Protein AF-A0A453BLF2-F1 (afdb_monomer_lite)

Radius of gyration: 16.54 Å; chains: 1; bounding box: 40×36×44 Å

Organism: Aegilops tauschii subsp. strangulata (NCBI:txid200361)

Sequence (159 aa):
QNFPTSSHPLVGHLSVTLRRTGDFLGKIPISAIIACDVKVHTLCKIIDPKAEFDPLLVLSMIYNAAKQSPGVSVSNRNFWIQSQRPYSPEAVDLALQCWSGISDPIRVEAVLIPCAMEDGPKMVSLNISENEHYMGDIALKLSATDPSHVLVSRSVQSQ

pLDDT: mean 87.54, std 8.78, range [39.25, 96.75]

InterPro domains:
  IPR040813 Small RNA 2'-O-methyltransferase Hen1, La-motif C-terminal domain [PF18441] (106-157)

Foldseek 3Di:
DCPCVDPFPCVLQQLLLCLADDPSRRKGQVQVVCAGPPPLLVVLCVVPVCSQPDLVSSLVVVQVVQVVDPQKDADPPFRIIGGPDDDDPVSNVSSNVVLPPDPDWDKDWDWDDDPDPVDDIDIDIQTHDSNDDSLVSVCVSVVHPDSSVDHDHDDDDDD

Structure (mmCIF, N/CA/C/O backbone):
data_AF-A0A453BLF2-F1
#
_entry.id   AF-A0A453BLF2-F1
#
loop_
_atom_site.group_PDB
_atom_site.id
_atom_site.type_symbol
_atom_site.label_atom_id
_atom_site.label_alt_id
_atom_site.label_comp_id
_atom_site.label_asym_id
_atom_site.label_entity_id
_atom_site.label_seq_id
_atom_site.pdbx_PDB_ins_code
_atom_site.Cartn_x
_atom_site.Cartn_y
_atom_site.Cartn_z
_atom_site.occupancy
_atom_site.B_iso_or_equiv
_atom_site.auth_seq_id
_atom_site.auth_comp_id
_atom_site.auth_asym_id
_atom_site.auth_atom_id
_atom_site.pdbx_PDB_model_num
ATOM 1 N N . GLN A 1 1 ? 13.931 3.914 -13.538 1.00 63.00 1 GLN A N 1
ATOM 2 C CA . GLN A 1 1 ? 15.257 3.272 -13.436 1.00 63.00 1 GLN A CA 1
ATOM 3 C C . GLN A 1 1 ? 16.080 3.862 -12.292 1.00 63.00 1 GLN A C 1
ATOM 5 O O . GLN A 1 1 ? 16.513 3.075 -11.475 1.00 63.00 1 GLN A O 1
ATOM 10 N N . ASN A 1 2 ? 16.183 5.190 -12.130 1.00 77.44 2 ASN A N 1
ATOM 11 C CA . ASN A 1 2 ? 17.016 5.794 -11.063 1.00 77.44 2 ASN A CA 1
ATOM 12 C C . ASN A 1 2 ? 16.310 6.002 -9.706 1.00 77.44 2 ASN A C 1
ATOM 14 O O . ASN A 1 2 ? 16.936 6.396 -8.733 1.00 77.44 2 ASN A O 1
ATOM 18 N N . PHE A 1 3 ? 14.994 5.786 -9.621 1.00 81.81 3 PHE A N 1
ATOM 19 C CA . PHE A 1 3 ? 14.247 5.984 -8.371 1.00 81.81 3 PHE A CA 1
ATOM 20 C C . PHE A 1 3 ? 14.726 5.107 -7.196 1.00 81.81 3 PHE A C 1
ATOM 22 O O . PHE A 1 3 ? 14.857 5.653 -6.100 1.00 81.81 3 PHE A O 1
ATOM 29 N N . PRO A 1 4 ? 15.041 3.807 -7.394 1.00 80.00 4 PRO A N 1
ATOM 30 C CA . PRO A 1 4 ? 15.499 2.929 -6.313 1.00 80.00 4 PRO A CA 1
ATOM 31 C C . PRO A 1 4 ? 16.816 3.364 -5.655 1.00 80.00 4 PRO A C 1
ATOM 33 O O . PRO A 1 4 ? 17.125 2.893 -4.572 1.00 80.00 4 PRO A O 1
ATOM 36 N N . THR A 1 5 ? 17.578 4.270 -6.277 1.00 77.69 5 THR A N 1
ATOM 37 C CA . THR A 1 5 ? 18.846 4.790 -5.741 1.00 77.69 5 THR A CA 1
ATOM 38 C C . THR A 1 5 ? 18.703 6.178 -5.107 1.00 77.69 5 THR A C 1
ATOM 40 O O . THR A 1 5 ? 19.703 6.830 -4.817 1.00 77.69 5 THR A O 1
ATOM 43 N N . SER A 1 6 ? 17.478 6.689 -4.964 1.00 84.75 6 SER A N 1
ATOM 44 C CA . SER A 1 6 ? 17.219 7.994 -4.346 1.00 84.75 6 SER A CA 1
ATOM 45 C C . SER A 1 6 ? 17.098 7.895 -2.821 1.00 84.75 6 SER A C 1
ATOM 47 O O . SER A 1 6 ? 16.929 6.815 -2.268 1.00 84.75 6 SER A O 1
ATOM 49 N N . SER A 1 7 ? 17.124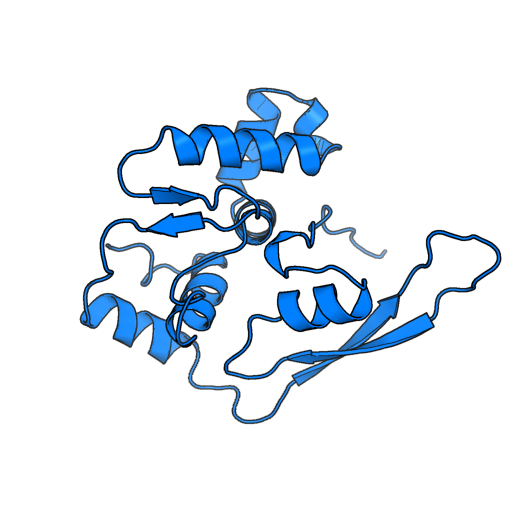 9.034 -2.128 1.00 85.31 7 SER A N 1
ATOM 50 C CA . SER A 1 7 ? 16.849 9.122 -0.685 1.00 85.31 7 SER A CA 1
ATOM 51 C C . SER A 1 7 ? 15.354 9.253 -0.355 1.00 85.31 7 SER A C 1
ATOM 53 O O . SER A 1 7 ? 14.989 9.591 0.771 1.00 85.31 7 SER A O 1
ATOM 55 N N . HIS A 1 8 ? 14.469 9.043 -1.335 1.00 89.75 8 HIS A N 1
ATOM 56 C CA . HIS A 1 8 ? 13.035 9.216 -1.140 1.00 89.75 8 HIS A CA 1
ATOM 57 C C . HIS A 1 8 ? 12.483 8.134 -0.189 1.00 89.75 8 HIS A C 1
ATOM 59 O O . HIS A 1 8 ? 12.789 6.962 -0.398 1.00 89.75 8 HIS A O 1
ATOM 65 N N . PRO A 1 9 ? 11.609 8.452 0.790 1.00 88.94 9 PRO A N 1
ATOM 66 C CA . PRO A 1 9 ? 11.098 7.460 1.749 1.00 88.94 9 PRO A CA 1
ATOM 67 C C . PRO A 1 9 ? 10.416 6.241 1.101 1.00 88.94 9 PRO A C 1
ATOM 69 O O . PRO A 1 9 ? 10.522 5.119 1.590 1.00 88.94 9 PRO A O 1
ATOM 72 N N . LEU A 1 10 ? 9.781 6.435 -0.060 1.00 89.94 10 LEU A N 1
ATOM 73 C CA . LEU A 1 10 ? 9.223 5.339 -0.871 1.00 89.94 10 LEU A CA 1
ATOM 74 C C . LEU A 1 10 ? 10.242 4.302 -1.345 1.00 89.94 10 LEU A C 1
ATOM 76 O O . LEU A 1 10 ? 9.830 3.201 -1.695 1.00 89.94 10 LEU A O 1
ATOM 80 N N . VAL A 1 11 ? 11.537 4.619 -1.375 1.00 89.06 11 VAL A N 1
ATOM 81 C CA . VAL A 1 11 ? 12.565 3.621 -1.682 1.00 89.06 11 VAL A CA 1
ATOM 82 C C . VAL A 1 11 ? 12.530 2.509 -0.643 1.00 89.06 11 VAL A C 1
ATOM 84 O O . VAL A 1 11 ? 12.533 1.355 -1.038 1.00 89.06 11 VAL A O 1
ATOM 87 N N . GLY A 1 12 ? 12.350 2.818 0.646 1.00 87.25 12 GLY A N 1
ATOM 88 C CA . GLY A 1 12 ? 12.190 1.793 1.682 1.00 87.25 12 GLY A CA 1
ATOM 89 C C . GLY A 1 12 ? 10.984 0.882 1.437 1.00 87.25 12 GLY A C 1
ATOM 90 O O . GLY A 1 12 ? 11.099 -0.342 1.474 1.00 87.25 12 GLY A O 1
ATOM 91 N N . HIS A 1 13 ? 9.839 1.472 1.081 1.00 90.44 13 HIS A N 1
ATOM 92 C CA . HIS A 1 13 ? 8.645 0.715 0.697 1.00 90.44 13 HIS A CA 1
ATOM 93 C C . HIS A 1 13 ? 8.899 -0.183 -0.520 1.00 90.44 13 HIS A C 1
ATOM 95 O O . HIS A 1 13 ? 8.534 -1.359 -0.513 1.00 90.44 13 HIS A O 1
ATOM 101 N N . LEU A 1 14 ? 9.556 0.351 -1.552 1.00 89.31 14 LEU A N 1
ATOM 102 C CA . LEU A 1 14 ? 9.912 -0.401 -2.748 1.00 89.31 14 LEU A CA 1
ATOM 103 C C . LEU A 1 14 ? 10.869 -1.554 -2.410 1.00 89.31 14 LEU A C 1
ATOM 105 O O . LEU A 1 14 ? 10.584 -2.688 -2.786 1.00 89.31 14 LEU A O 1
ATOM 109 N N . SER A 1 15 ? 11.939 -1.293 -1.659 1.00 88.06 15 SER A N 1
ATOM 110 C CA . SER A 1 15 ? 12.938 -2.278 -1.234 1.00 88.06 15 SER A CA 1
ATOM 111 C C . SER A 1 15 ? 12.306 -3.483 -0.547 1.00 88.06 15 SER A C 1
ATOM 113 O O . SER A 1 15 ? 12.583 -4.618 -0.931 1.00 88.06 15 SER A O 1
ATOM 115 N N . VAL A 1 16 ? 11.401 -3.255 0.410 1.00 87.38 16 VAL A N 1
ATOM 116 C CA . VAL A 1 16 ? 10.688 -4.344 1.096 1.00 87.38 16 VAL A CA 1
ATOM 117 C C . VAL A 1 16 ? 9.837 -5.142 0.108 1.00 87.38 16 VAL A C 1
ATOM 119 O O . VAL A 1 16 ? 9.847 -6.369 0.123 1.00 87.38 16 VAL A O 1
ATOM 122 N N . THR A 1 17 ? 9.131 -4.476 -0.809 1.00 88.56 17 THR A N 1
ATOM 123 C CA . THR A 1 17 ? 8.282 -5.177 -1.790 1.00 88.56 17 THR A CA 1
ATOM 124 C C . THR A 1 17 ? 9.078 -5.959 -2.834 1.00 88.56 17 THR A C 1
ATOM 126 O O . THR A 1 17 ? 8.569 -6.951 -3.348 1.00 88.56 17 THR A O 1
ATOM 129 N N . LEU A 1 18 ? 10.323 -5.568 -3.124 1.00 88.25 18 LEU A N 1
ATOM 130 C CA . LEU A 1 18 ? 11.227 -6.297 -4.020 1.00 88.25 18 LEU A CA 1
ATOM 131 C C . LEU A 1 18 ? 11.808 -7.574 -3.387 1.00 88.25 18 LEU A C 1
ATOM 133 O O . LEU A 1 18 ? 12.296 -8.431 -4.117 1.00 88.25 18 LEU A O 1
ATOM 137 N N . ARG A 1 19 ? 11.717 -7.734 -2.059 1.00 82.81 19 ARG A N 1
ATOM 138 C CA . ARG A 1 19 ? 12.067 -8.980 -1.344 1.00 82.81 19 ARG A CA 1
ATOM 139 C C . ARG A 1 19 ? 10.934 -10.001 -1.315 1.00 82.81 19 ARG A C 1
ATOM 141 O O . ARG A 1 19 ? 11.167 -11.179 -1.058 1.00 82.81 19 ARG A O 1
ATOM 148 N N . ARG A 1 20 ? 9.697 -9.555 -1.542 1.00 80.94 20 ARG A N 1
ATOM 149 C CA . ARG A 1 20 ? 8.516 -10.419 -1.468 1.00 80.94 20 ARG A CA 1
ATOM 150 C C . ARG A 1 20 ? 8.507 -11.400 -2.630 1.00 80.94 20 ARG A C 1
ATOM 152 O O . ARG A 1 20 ? 8.879 -11.062 -3.747 1.00 80.94 20 ARG A O 1
ATOM 159 N N . THR A 1 21 ? 8.016 -12.604 -2.381 1.00 72.56 21 THR A N 1
ATOM 160 C CA . THR A 1 21 ? 7.830 -13.622 -3.415 1.00 72.56 21 THR A CA 1
ATOM 161 C C . THR A 1 21 ? 6.391 -13.631 -3.936 1.00 72.56 21 THR A C 1
ATOM 163 O O . THR A 1 21 ? 5.472 -13.071 -3.329 1.00 72.56 21 THR A O 1
ATOM 166 N N . GLY A 1 22 ? 6.196 -14.265 -5.093 1.00 81.19 22 GLY A N 1
ATOM 167 C CA . GLY A 1 22 ? 4.876 -14.483 -5.682 1.00 81.19 22 GLY A CA 1
ATOM 168 C C . GLY A 1 22 ? 4.177 -13.194 -6.113 1.00 81.19 22 GLY A C 1
ATOM 169 O O . GLY A 1 22 ? 4.801 -12.256 -6.612 1.00 81.19 22 GLY A O 1
ATOM 170 N N . ASP A 1 23 ? 2.862 -13.151 -5.908 1.00 83.06 23 ASP A N 1
ATOM 171 C CA . ASP A 1 23 ? 1.991 -12.116 -6.467 1.00 83.06 23 ASP A CA 1
ATOM 172 C C . ASP A 1 23 ? 2.222 -10.717 -5.895 1.00 83.06 23 ASP A C 1
ATOM 174 O O . ASP A 1 23 ? 1.670 -9.763 -6.432 1.00 83.06 23 ASP A O 1
ATOM 178 N N . PHE A 1 24 ? 3.004 -10.551 -4.831 1.00 84.38 24 PHE A N 1
ATOM 179 C CA . PHE A 1 24 ? 3.236 -9.245 -4.210 1.00 84.38 24 PHE A CA 1
ATOM 180 C C . PHE A 1 24 ? 4.594 -8.619 -4.537 1.00 84.38 24 PHE A C 1
ATOM 182 O O . PHE A 1 24 ? 4.874 -7.510 -4.074 1.00 84.38 24 PHE A O 1
ATOM 189 N N . LEU A 1 25 ? 5.424 -9.299 -5.333 1.00 86.75 25 LEU A N 1
ATOM 190 C CA . LEU A 1 25 ? 6.731 -8.794 -5.737 1.00 86.75 25 LEU A CA 1
ATOM 191 C C . LEU A 1 25 ? 6.598 -7.431 -6.435 1.00 86.75 25 LEU A C 1
ATOM 193 O O . LEU A 1 25 ? 5.907 -7.296 -7.445 1.00 86.75 25 LEU A O 1
ATOM 197 N N . GLY A 1 26 ? 7.271 -6.416 -5.889 1.00 87.81 26 GLY A N 1
ATOM 198 C CA . GLY A 1 26 ? 7.308 -5.056 -6.436 1.00 87.81 26 GLY A CA 1
ATOM 199 C C . GLY A 1 26 ? 5.968 -4.308 -6.420 1.00 87.81 26 GLY A C 1
ATOM 200 O O . GLY A 1 26 ? 5.853 -3.266 -7.068 1.00 87.81 26 GLY A O 1
ATOM 201 N N . LYS A 1 27 ? 4.951 -4.827 -5.717 1.00 91.31 27 LYS A N 1
ATOM 202 C CA . LYS A 1 27 ? 3.660 -4.154 -5.536 1.00 91.31 27 LYS A CA 1
ATOM 203 C C . LYS A 1 27 ? 3.703 -3.266 -4.302 1.00 91.31 27 LYS A C 1
ATOM 205 O O . LYS A 1 27 ? 3.878 -3.757 -3.190 1.00 91.31 27 LYS A O 1
ATOM 210 N N . ILE A 1 28 ? 3.469 -1.973 -4.495 1.00 92.81 28 ILE A N 1
ATOM 211 C CA . ILE A 1 28 ? 3.414 -0.963 -3.433 1.00 92.81 28 ILE A CA 1
ATOM 212 C C . ILE A 1 28 ? 1.946 -0.577 -3.204 1.00 92.81 28 ILE A C 1
ATOM 214 O O . ILE A 1 28 ? 1.202 -0.446 -4.179 1.00 92.81 28 ILE A O 1
ATOM 218 N N . PRO A 1 29 ? 1.481 -0.408 -1.956 1.00 94.38 29 PRO A N 1
ATOM 219 C CA . PRO A 1 29 ? 0.131 0.086 -1.718 1.00 94.38 29 PRO A CA 1
ATOM 220 C C . PRO A 1 29 ? 0.074 1.588 -2.034 1.00 94.38 29 PRO A C 1
ATOM 222 O O . PRO A 1 29 ? 0.971 2.340 -1.651 1.00 94.38 29 PRO A O 1
ATOM 225 N N . ILE A 1 30 ? -0.973 2.059 -2.719 1.00 94.94 30 ILE A N 1
ATOM 226 C CA . ILE A 1 30 ? -1.095 3.479 -3.110 1.00 94.94 30 ILE A CA 1
ATOM 227 C C . ILE A 1 30 ? -1.054 4.399 -1.878 1.00 94.94 30 ILE A C 1
ATOM 229 O O . ILE A 1 30 ? -0.485 5.487 -1.942 1.00 94.94 30 ILE A O 1
ATOM 233 N N . SER A 1 31 ? -1.577 3.956 -0.734 1.00 93.56 31 SER A N 1
ATOM 234 C CA . SER A 1 31 ? -1.518 4.710 0.523 1.00 93.56 31 SER A CA 1
ATOM 235 C C . SER A 1 31 ? -0.092 5.007 1.003 1.00 93.56 31 SER A C 1
ATOM 237 O O . SER A 1 31 ? 0.128 6.062 1.594 1.00 93.56 31 SER A O 1
ATOM 239 N N . ALA A 1 32 ? 0.896 4.160 0.690 1.00 93.38 32 ALA A N 1
ATOM 240 C CA . ALA A 1 32 ? 2.301 4.473 0.955 1.00 93.38 32 ALA A CA 1
ATOM 241 C C . ALA A 1 32 ? 2.798 5.638 0.082 1.00 93.38 32 ALA A C 1
ATOM 243 O O . ALA A 1 32 ? 3.500 6.517 0.575 1.00 93.38 32 ALA A O 1
ATOM 244 N N . ILE A 1 33 ? 2.384 5.700 -1.192 1.00 93.06 33 ILE A N 1
ATOM 245 C CA . ILE A 1 33 ? 2.691 6.835 -2.085 1.00 93.06 33 ILE A CA 1
ATOM 246 C C . ILE A 1 33 ? 2.121 8.129 -1.518 1.00 93.06 33 ILE A C 1
ATOM 248 O O . ILE A 1 33 ? 2.838 9.123 -1.442 1.00 93.06 33 ILE A O 1
ATOM 252 N N . ILE A 1 34 ? 0.868 8.093 -1.062 1.00 90.69 34 ILE A N 1
ATOM 253 C CA . ILE A 1 34 ? 0.204 9.247 -0.442 1.00 90.69 34 ILE A CA 1
ATOM 254 C C . ILE A 1 34 ? 0.978 9.736 0.782 1.00 90.69 34 ILE A C 1
ATOM 256 O O . ILE A 1 34 ? 1.178 10.937 0.942 1.00 90.69 34 ILE A O 1
ATOM 260 N N . ALA A 1 35 ? 1.410 8.809 1.639 1.00 88.94 35 ALA A N 1
ATOM 261 C CA . ALA A 1 35 ? 2.085 9.136 2.887 1.00 88.94 35 ALA A CA 1
ATOM 262 C C . ALA A 1 35 ? 3.502 9.698 2.682 1.00 88.94 35 ALA A C 1
ATOM 264 O O . ALA A 1 35 ? 3.951 10.534 3.464 1.00 88.94 35 ALA A O 1
ATOM 265 N N . CYS A 1 36 ? 4.217 9.236 1.654 1.00 90.38 36 CYS A N 1
ATOM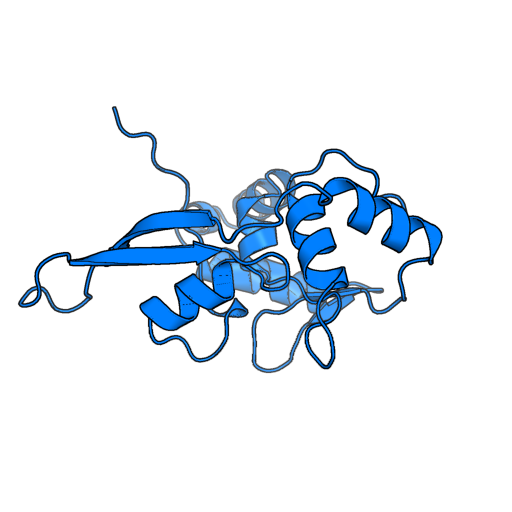 266 C CA . CYS A 1 36 ? 5.638 9.535 1.483 1.00 90.38 36 CYS A CA 1
ATOM 267 C C . CYS A 1 36 ? 5.950 10.592 0.418 1.00 90.38 36 CYS A C 1
ATOM 269 O O . CYS A 1 36 ? 7.014 11.204 0.492 1.00 90.38 36 CYS A O 1
ATOM 271 N N . ASP A 1 37 ? 5.090 10.787 -0.586 1.00 90.81 37 ASP A N 1
ATOM 272 C CA . ASP A 1 37 ? 5.343 11.722 -1.686 1.00 90.81 37 ASP A CA 1
ATOM 273 C C . ASP A 1 37 ? 4.542 13.022 -1.514 1.00 90.81 37 ASP A C 1
ATOM 275 O O . ASP A 1 37 ? 3.383 13.165 -1.920 1.00 90.81 37 ASP A O 1
ATOM 279 N N . VAL A 1 38 ? 5.207 14.017 -0.924 1.00 87.69 38 VAL A N 1
ATOM 280 C CA . VAL A 1 38 ? 4.635 15.348 -0.678 1.00 87.69 38 VAL A CA 1
ATOM 281 C C . VAL A 1 38 ? 4.221 16.037 -1.981 1.00 87.69 38 VAL A C 1
ATOM 283 O O . VAL A 1 38 ? 3.263 16.816 -1.980 1.00 87.69 38 VAL A O 1
ATOM 286 N N . LYS A 1 39 ? 4.893 15.757 -3.108 1.00 91.38 39 LYS A N 1
ATOM 287 C CA . LYS A 1 39 ? 4.529 16.350 -4.402 1.00 91.38 39 LYS A CA 1
ATOM 288 C C . LYS A 1 39 ? 3.202 15.783 -4.880 1.00 91.38 39 LYS A C 1
ATOM 290 O O . LYS A 1 39 ? 2.338 16.557 -5.281 1.00 91.38 39 LYS A O 1
ATOM 295 N N . VAL A 1 40 ? 3.013 14.466 -4.782 1.00 90.62 40 VAL A N 1
ATOM 296 C CA . VAL A 1 40 ? 1.738 13.812 -5.122 1.00 90.62 40 VAL A CA 1
ATOM 297 C C . VAL A 1 40 ? 0.606 14.361 -4.258 1.00 90.62 40 VAL A C 1
ATOM 299 O O . VAL A 1 40 ? -0.430 14.761 -4.792 1.00 90.62 40 VAL A O 1
ATOM 302 N N . HIS A 1 41 ? 0.815 14.457 -2.943 1.00 86.44 41 HIS A N 1
ATOM 303 C CA . HIS A 1 41 ? -0.196 15.003 -2.039 1.00 86.44 41 HIS A CA 1
ATOM 304 C C . HIS A 1 41 ? -0.540 16.468 -2.372 1.00 86.44 41 HIS A C 1
ATOM 306 O O . HIS A 1 41 ? -1.713 16.829 -2.452 1.00 86.44 41 HIS A O 1
ATOM 312 N N . THR A 1 42 ? 0.468 17.301 -2.651 1.00 91.25 42 THR A N 1
ATOM 313 C CA . THR A 1 42 ? 0.279 18.712 -3.032 1.00 91.25 42 THR A CA 1
ATOM 314 C C . THR A 1 42 ? -0.480 18.855 -4.352 1.00 91.25 42 THR A C 1
ATOM 316 O O . THR A 1 42 ? -1.395 19.668 -4.449 1.00 91.25 42 THR A O 1
ATOM 319 N N . LEU A 1 43 ? -0.149 18.046 -5.362 1.00 94.88 43 LEU A N 1
ATOM 320 C CA . LEU A 1 43 ? -0.851 18.055 -6.647 1.00 94.88 43 LEU A CA 1
ATOM 321 C C . LEU A 1 43 ? -2.324 17.668 -6.494 1.00 94.88 43 LEU A C 1
ATOM 323 O O . LEU A 1 43 ? -3.180 18.313 -7.094 1.00 94.88 43 LEU A O 1
ATOM 327 N N . CYS A 1 44 ? -2.632 16.672 -5.657 1.00 93.88 44 CYS A N 1
ATOM 328 C CA . CYS A 1 44 ? -4.019 16.293 -5.385 1.00 93.88 44 CYS A CA 1
ATOM 329 C C . CYS A 1 44 ? -4.805 17.460 -4.766 1.00 93.88 44 CYS A C 1
ATOM 331 O O . CYS A 1 44 ? -5.910 17.733 -5.222 1.00 93.88 44 CYS A O 1
ATOM 333 N N . LYS A 1 45 ? -4.214 18.205 -3.817 1.00 92.81 45 LYS A N 1
ATOM 334 C CA . LYS A 1 45 ? -4.836 19.410 -3.229 1.00 92.81 45 LYS A CA 1
ATOM 335 C C . LYS A 1 45 ? -5.072 20.531 -4.242 1.00 92.81 45 LYS A C 1
ATOM 337 O O . LYS A 1 45 ? -6.072 21.232 -4.145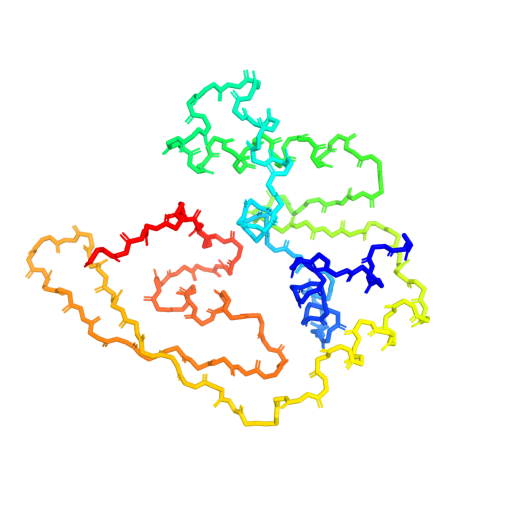 1.00 92.81 45 LYS A O 1
ATOM 342 N N . ILE A 1 46 ? -4.148 20.723 -5.186 1.00 96.31 46 ILE A N 1
ATOM 343 C CA . ILE A 1 46 ? -4.291 21.736 -6.245 1.00 96.31 46 ILE A CA 1
ATOM 344 C C . ILE A 1 46 ? -5.451 21.377 -7.179 1.00 96.31 46 ILE A C 1
ATOM 346 O O . ILE A 1 46 ? -6.184 22.263 -7.607 1.00 96.31 46 ILE A O 1
ATOM 350 N N . ILE A 1 47 ? -5.612 20.089 -7.496 1.00 96.31 47 ILE A N 1
ATOM 351 C CA . ILE A 1 47 ? -6.702 19.608 -8.351 1.00 96.31 47 ILE A CA 1
ATOM 352 C C . ILE A 1 47 ? -8.050 19.687 -7.618 1.00 96.31 47 ILE A C 1
ATOM 354 O O . ILE A 1 47 ? -9.021 20.170 -8.196 1.00 96.31 47 ILE A O 1
ATOM 358 N N . ASP A 1 48 ? -8.119 19.228 -6.366 1.00 96.25 48 ASP A N 1
ATOM 359 C CA . ASP A 1 48 ? -9.303 19.357 -5.512 1.00 96.25 48 ASP A CA 1
ATOM 360 C C . ASP A 1 48 ? -8.883 19.614 -4.050 1.00 96.25 48 ASP A C 1
ATOM 362 O O . ASP A 1 48 ? -8.326 18.719 -3.407 1.00 96.25 48 ASP A O 1
ATOM 366 N N . PRO A 1 49 ? -9.182 20.795 -3.473 1.00 94.19 49 PRO A N 1
ATOM 367 C CA . PRO A 1 49 ? -8.846 21.109 -2.084 1.00 94.19 49 PRO A CA 1
ATOM 368 C C . PRO A 1 49 ? -9.401 20.117 -1.049 1.00 94.19 49 PRO A C 1
ATOM 370 O O . PRO A 1 49 ? -8.821 19.972 0.027 1.00 94.19 49 PRO A O 1
ATOM 373 N N . LYS A 1 50 ? -10.482 19.380 -1.355 1.00 93.56 50 LYS A N 1
ATOM 374 C CA . LYS A 1 50 ? -11.022 18.333 -0.465 1.00 93.56 50 LYS A CA 1
ATOM 375 C C . LYS A 1 50 ? -10.032 17.196 -0.216 1.00 93.56 50 LYS A C 1
ATOM 377 O O . LYS A 1 50 ? -10.121 16.532 0.815 1.00 93.56 50 LYS A O 1
ATOM 382 N N . ALA A 1 51 ? -9.059 17.011 -1.110 1.00 91.81 51 ALA A N 1
ATOM 383 C CA . ALA A 1 51 ? -7.990 16.024 -0.988 1.00 91.81 51 ALA A CA 1
ATOM 384 C C . ALA A 1 51 ? -7.117 16.225 0.268 1.00 91.81 51 ALA A C 1
ATOM 386 O O . ALA A 1 51 ? -6.381 15.327 0.670 1.00 91.81 51 ALA A O 1
ATOM 387 N N . GLU A 1 52 ? -7.188 17.392 0.912 1.00 87.75 52 GLU A N 1
ATOM 388 C CA . GLU A 1 52 ? -6.549 17.617 2.207 1.00 87.75 52 GLU A CA 1
ATOM 389 C C . GLU A 1 52 ? -7.183 16.814 3.352 1.00 87.75 52 GLU A C 1
ATOM 391 O O . GLU A 1 52 ? -6.479 16.405 4.277 1.00 87.75 52 GLU A O 1
ATOM 396 N N . PHE A 1 53 ? -8.494 16.578 3.289 1.00 88.31 53 PHE A N 1
ATOM 397 C CA . PHE A 1 53 ? -9.266 15.974 4.377 1.00 88.31 53 PHE A CA 1
ATOM 398 C C . PHE A 1 53 ? -9.806 14.587 4.030 1.00 88.31 53 PHE A C 1
ATOM 400 O O . PHE A 1 53 ? -10.144 13.825 4.932 1.00 88.31 53 PHE A O 1
ATOM 407 N N . ASP A 1 54 ? -9.868 14.254 2.741 1.00 90.94 54 ASP A N 1
ATOM 408 C CA . ASP A 1 54 ? -10.408 12.994 2.250 1.00 90.94 54 ASP A CA 1
ATOM 409 C C . ASP A 1 54 ? -9.298 12.104 1.646 1.00 90.94 54 ASP A C 1
ATOM 411 O O . ASP A 1 54 ? -8.926 12.270 0.477 1.00 90.94 54 ASP A O 1
ATOM 415 N N . PRO A 1 55 ? -8.754 11.134 2.411 1.00 89.31 55 PRO A N 1
ATOM 416 C CA . PRO A 1 55 ? -7.736 10.217 1.903 1.00 89.31 55 PRO A CA 1
ATOM 417 C C . PRO A 1 55 ? -8.269 9.268 0.818 1.00 89.31 55 PRO A C 1
ATOM 419 O O . PRO A 1 55 ? -7.479 8.787 0.005 1.00 89.31 55 PRO A O 1
ATOM 422 N N . LEU A 1 56 ? -9.583 9.009 0.762 1.00 91.56 56 LEU A N 1
ATOM 423 C CA . LEU A 1 56 ? -10.191 8.189 -0.291 1.00 91.56 56 LEU A CA 1
ATOM 424 C C . LEU A 1 56 ? -10.236 8.949 -1.617 1.00 91.56 56 LEU A C 1
ATOM 426 O O . LEU A 1 56 ? -9.980 8.360 -2.670 1.00 91.56 56 LEU A O 1
ATOM 430 N N . LEU A 1 57 ? -10.491 10.259 -1.574 1.00 93.56 57 LEU A N 1
ATOM 431 C CA . LEU A 1 57 ? -10.396 11.107 -2.757 1.00 93.56 57 LEU A CA 1
ATOM 432 C C . LEU A 1 57 ? -8.974 11.074 -3.329 1.00 93.56 57 LEU A C 1
ATOM 434 O O . LEU A 1 57 ? -8.810 10.759 -4.508 1.00 93.56 57 LEU A O 1
ATOM 438 N N . VAL A 1 58 ? -7.950 11.286 -2.494 1.00 93.19 58 VAL A N 1
ATOM 439 C CA . VAL A 1 58 ? -6.537 11.209 -2.918 1.00 93.19 58 VAL A CA 1
ATOM 440 C C . VAL A 1 58 ? -6.217 9.840 -3.530 1.00 93.19 58 VAL A C 1
ATOM 442 O O . VAL A 1 58 ? -5.626 9.759 -4.609 1.00 93.19 58 VAL A O 1
ATOM 445 N N . LEU A 1 59 ? -6.642 8.759 -2.868 1.00 93.56 59 LEU A N 1
ATOM 446 C CA . LEU A 1 59 ? -6.472 7.389 -3.354 1.00 93.56 59 LEU A CA 1
ATOM 447 C C . LEU A 1 59 ? -7.081 7.209 -4.748 1.00 93.56 59 LEU A C 1
ATOM 449 O O . LEU A 1 59 ? -6.423 6.672 -5.640 1.00 93.56 59 LEU A O 1
ATOM 453 N N . SER A 1 60 ? -8.307 7.697 -4.956 1.00 93.56 60 SER A N 1
ATOM 454 C CA . SER A 1 60 ? -9.004 7.604 -6.242 1.00 93.56 60 SER A CA 1
ATOM 455 C C . SER A 1 60 ? -8.295 8.392 -7.349 1.00 93.56 60 SER A C 1
ATOM 457 O O . SER A 1 60 ? -8.166 7.899 -8.470 1.00 93.56 60 SER A O 1
ATOM 459 N N . MET A 1 61 ? -7.770 9.581 -7.037 1.00 95.12 61 MET A N 1
ATOM 460 C CA . MET A 1 61 ? -7.044 10.424 -7.989 1.00 95.12 61 MET A CA 1
ATOM 461 C C . MET A 1 61 ? -5.761 9.737 -8.452 1.00 95.12 61 MET A C 1
ATOM 463 O O . MET A 1 61 ? -5.512 9.648 -9.655 1.00 95.12 61 MET A O 1
ATOM 467 N N . ILE A 1 62 ? -4.982 9.183 -7.517 1.00 94.81 62 ILE A N 1
ATOM 468 C CA . ILE A 1 62 ? -3.749 8.459 -7.846 1.00 94.81 62 ILE A CA 1
ATOM 469 C C . ILE A 1 62 ? -4.063 7.170 -8.600 1.00 94.81 62 ILE A C 1
ATOM 471 O O . ILE A 1 62 ? -3.399 6.882 -9.592 1.00 94.81 62 ILE A O 1
ATOM 475 N N . TYR A 1 63 ? -5.083 6.414 -8.186 1.00 95.19 63 TYR A N 1
ATOM 476 C CA . TYR A 1 63 ? -5.510 5.206 -8.893 1.00 95.19 63 TYR A CA 1
ATOM 477 C C . TYR A 1 63 ? -5.867 5.507 -10.356 1.00 95.19 63 TYR A C 1
ATOM 479 O O . TYR A 1 63 ? -5.375 4.848 -11.274 1.00 95.19 63 TYR A O 1
ATOM 487 N N . ASN A 1 64 ? -6.675 6.545 -10.586 1.00 94.19 64 ASN A N 1
ATOM 488 C CA . ASN A 1 64 ? -7.099 6.956 -11.923 1.00 94.19 64 ASN A CA 1
ATOM 489 C C . ASN A 1 64 ? -5.940 7.505 -12.766 1.00 94.19 64 ASN A C 1
ATOM 491 O O . ASN A 1 64 ? -5.895 7.248 -13.971 1.00 94.19 64 ASN A O 1
ATOM 495 N N . ALA A 1 65 ? -4.997 8.224 -12.152 1.00 94.38 65 ALA A N 1
ATOM 496 C CA . ALA A 1 65 ? -3.785 8.688 -12.820 1.00 94.38 65 ALA A CA 1
ATOM 497 C C . ALA A 1 65 ? -2.870 7.513 -13.198 1.00 94.38 65 ALA A C 1
ATOM 499 O O . ALA A 1 65 ? -2.411 7.421 -14.334 1.00 94.38 65 ALA A O 1
ATOM 500 N N . ALA A 1 66 ? -2.656 6.569 -12.280 1.00 94.38 66 ALA A N 1
ATOM 501 C CA . ALA A 1 66 ? -1.834 5.387 -12.508 1.00 94.38 66 ALA A CA 1
ATOM 502 C C . ALA A 1 66 ? -2.419 4.483 -13.601 1.00 94.38 66 ALA A C 1
ATOM 504 O O . ALA A 1 66 ? -1.680 4.007 -14.455 1.00 94.38 66 ALA A O 1
ATOM 505 N N . LYS A 1 67 ? -3.745 4.307 -13.646 1.00 94.25 67 LYS A N 1
ATOM 506 C CA . LYS A 1 67 ? -4.427 3.538 -14.700 1.00 94.25 67 LYS A CA 1
ATOM 507 C C . LYS A 1 67 ? -4.202 4.106 -16.108 1.00 94.25 67 LYS A C 1
ATOM 509 O O . LYS A 1 67 ? -4.233 3.355 -17.078 1.00 94.25 67 LYS A O 1
ATOM 514 N N . GLN A 1 68 ? -3.991 5.417 -16.217 1.00 93.94 68 GLN A N 1
ATOM 515 C CA . GLN A 1 68 ? -3.730 6.116 -17.479 1.00 93.94 68 GLN A CA 1
ATOM 516 C C . GLN A 1 68 ? -2.232 6.292 -17.770 1.00 93.94 68 GLN A C 1
ATOM 518 O O . GLN A 1 68 ? -1.866 6.732 -18.858 1.00 93.94 68 GLN A O 1
ATOM 523 N N . SER A 1 69 ? -1.362 5.971 -16.811 1.00 93.12 69 SER A N 1
ATOM 524 C CA . SER A 1 69 ? 0.066 6.239 -16.913 1.00 93.12 69 SER A CA 1
ATOM 525 C C . SER A 1 69 ? 0.802 5.074 -17.585 1.00 93.12 69 SER A C 1
ATOM 527 O O . SER A 1 69 ? 0.739 3.939 -17.100 1.00 93.12 69 SER A O 1
ATOM 529 N N . PRO A 1 70 ? 1.536 5.315 -18.687 1.00 91.44 70 PRO A N 1
ATOM 530 C CA . PRO A 1 70 ? 2.331 4.272 -19.313 1.00 91.44 70 PRO A CA 1
ATOM 531 C C . PRO A 1 70 ? 3.471 3.836 -18.382 1.00 91.44 70 PRO A C 1
ATOM 533 O O . PRO A 1 70 ? 4.209 4.658 -17.843 1.00 91.44 70 PRO A O 1
ATOM 536 N N . GLY A 1 71 ? 3.661 2.523 -18.236 1.00 90.44 71 GLY A N 1
ATOM 537 C CA . GLY A 1 71 ? 4.763 1.953 -17.458 1.00 90.44 71 GLY A CA 1
ATOM 538 C C . GLY A 1 71 ? 4.422 1.586 -16.014 1.00 90.44 71 GLY A C 1
ATOM 539 O O . GLY A 1 71 ? 5.268 0.990 -15.348 1.00 90.44 71 GLY A O 1
ATOM 540 N N . VAL A 1 72 ? 3.200 1.851 -15.546 1.00 93.00 72 VAL A N 1
ATOM 541 C CA . VAL A 1 72 ? 2.685 1.332 -14.270 1.00 93.00 72 VAL A CA 1
ATOM 542 C C . VAL A 1 72 ? 1.364 0.599 -14.473 1.00 93.00 72 VAL A C 1
ATOM 544 O O . VAL A 1 72 ? 0.630 0.835 -15.426 1.00 93.00 72 VAL A O 1
ATOM 547 N N . SER A 1 73 ? 1.074 -0.342 -13.589 1.00 92.75 73 SER A N 1
ATOM 548 C CA . SER A 1 73 ? -0.185 -1.078 -13.544 1.00 92.75 73 SER A CA 1
ATOM 549 C C . SER A 1 73 ? -0.766 -1.001 -12.144 1.00 92.75 73 SER A C 1
ATOM 551 O O . SER A 1 73 ? -0.026 -1.065 -11.162 1.00 92.75 73 SER A O 1
ATOM 553 N N . VAL A 1 74 ? -2.091 -0.920 -12.065 1.00 94.44 74 VAL A N 1
ATOM 554 C CA . VAL A 1 74 ? -2.844 -1.006 -10.812 1.00 94.44 74 VAL A CA 1
ATOM 555 C C . VAL A 1 74 ? -3.641 -2.301 -10.765 1.00 94.44 74 VAL A C 1
ATOM 557 O O . VAL A 1 74 ? -4.064 -2.812 -11.803 1.00 94.44 74 VAL A O 1
ATOM 560 N N . SER A 1 75 ? -3.863 -2.851 -9.572 1.00 86.44 75 SER A N 1
ATOM 561 C CA . SER A 1 75 ? -4.757 -4.003 -9.428 1.00 86.44 75 SER A CA 1
ATOM 562 C C . SER A 1 75 ? -6.222 -3.606 -9.636 1.00 86.44 75 SER A C 1
ATOM 564 O O . SER A 1 75 ? -6.667 -2.551 -9.193 1.00 86.44 75 SER A O 1
ATOM 566 N N . ASN A 1 76 ? -7.006 -4.476 -10.279 1.00 76.75 76 ASN A N 1
ATOM 567 C CA . ASN A 1 76 ? -8.422 -4.198 -10.561 1.00 76.75 76 ASN A CA 1
ATOM 568 C C . ASN A 1 76 ? -9.310 -4.173 -9.305 1.00 76.75 76 ASN A C 1
ATOM 570 O O . ASN A 1 76 ? -10.354 -3.532 -9.324 1.00 76.75 76 ASN A O 1
ATOM 574 N N . ARG A 1 77 ? -8.940 -4.908 -8.246 1.00 81.06 77 ARG A N 1
ATOM 575 C CA . ARG A 1 77 ? -9.773 -5.090 -7.039 1.00 81.06 77 ARG A CA 1
ATOM 576 C C . ARG A 1 77 ? -9.201 -4.461 -5.770 1.00 81.06 77 ARG A C 1
ATOM 578 O O . ARG A 1 77 ? -9.959 -4.202 -4.849 1.00 81.06 77 ARG A O 1
ATOM 585 N N . ASN A 1 78 ? -7.895 -4.218 -5.756 1.00 91.31 78 ASN A N 1
ATOM 586 C CA . ASN A 1 78 ? -7.144 -3.761 -4.590 1.00 91.31 78 ASN A CA 1
ATOM 587 C C . ASN A 1 78 ? -6.378 -2.480 -4.969 1.00 91.31 78 ASN A C 1
ATOM 589 O O . ASN A 1 78 ? -6.305 -2.121 -6.151 1.00 91.31 78 ASN A O 1
ATOM 593 N N . PHE A 1 79 ? -5.757 -1.807 -4.007 1.00 93.81 79 PHE A N 1
ATOM 594 C CA . PHE A 1 79 ? -5.078 -0.525 -4.232 1.00 93.81 79 PHE A CA 1
ATOM 595 C C . PHE A 1 79 ? -3.557 -0.681 -4.340 1.00 93.81 79 PHE A C 1
ATOM 597 O O . PHE A 1 79 ? -2.793 0.100 -3.771 1.00 93.81 79 PHE A O 1
ATOM 604 N N . TRP A 1 80 ? -3.109 -1.709 -5.064 1.00 94.31 80 TRP A N 1
ATOM 605 C CA . TRP A 1 80 ? -1.701 -1.915 -5.394 1.00 94.31 80 TRP A CA 1
ATOM 606 C C . TRP A 1 80 ? -1.325 -1.192 -6.682 1.00 94.31 80 TRP A C 1
ATOM 608 O O . TRP A 1 80 ? -2.096 -1.173 -7.643 1.00 94.31 80 TRP A O 1
ATOM 618 N N . ILE A 1 81 ? -0.099 -0.680 -6.721 1.00 94.31 81 ILE A N 1
ATOM 619 C CA . ILE A 1 81 ? 0.559 -0.159 -7.916 1.00 94.31 81 ILE A CA 1
ATOM 620 C C . ILE A 1 81 ? 1.911 -0.849 -8.105 1.00 94.31 81 ILE A C 1
ATOM 622 O O . ILE A 1 81 ? 2.609 -1.164 -7.142 1.00 94.31 81 ILE A O 1
ATOM 626 N N . GLN A 1 82 ? 2.268 -1.107 -9.359 1.00 92.38 82 GLN A N 1
ATOM 627 C CA . GLN A 1 82 ? 3.494 -1.803 -9.737 1.00 92.38 82 GLN A CA 1
ATOM 628 C C . GLN A 1 82 ? 4.043 -1.251 -11.052 1.00 92.38 82 GLN A C 1
ATOM 630 O O . GLN A 1 82 ? 3.283 -0.817 -11.916 1.00 92.38 82 GLN A O 1
ATOM 635 N N . SER A 1 83 ? 5.364 -1.299 -11.224 1.00 91.19 83 SER A N 1
ATOM 636 C CA . SER A 1 83 ? 6.004 -1.043 -12.518 1.00 91.19 83 SER A CA 1
ATOM 637 C C . SER A 1 83 ? 5.676 -2.158 -13.518 1.00 91.19 83 SER A C 1
ATOM 639 O O . SER A 1 83 ? 5.895 -3.331 -13.233 1.00 91.19 83 SER A O 1
ATOM 641 N N . GLN A 1 84 ? 5.215 -1.804 -14.720 1.00 91.19 84 GLN A N 1
ATOM 642 C CA . GLN A 1 84 ? 5.018 -2.772 -15.813 1.00 91.19 84 GLN A CA 1
ATOM 643 C 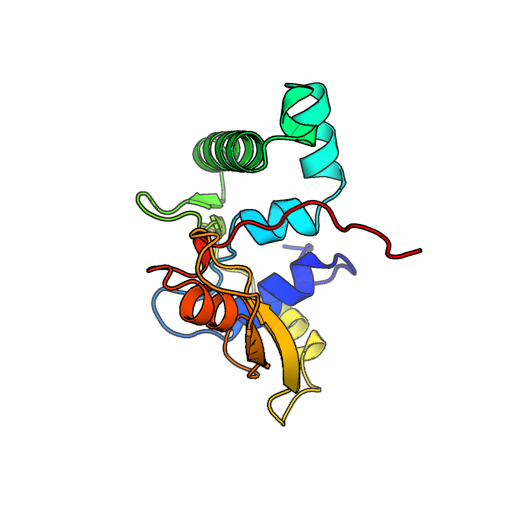C . GLN A 1 84 ? 6.344 -3.276 -16.386 1.00 91.19 84 GLN A C 1
ATOM 645 O O . GLN A 1 84 ? 6.402 -4.345 -16.988 1.00 91.19 84 GLN A O 1
ATOM 650 N N . ARG A 1 85 ? 7.410 -2.484 -16.240 1.00 88.19 85 ARG A N 1
ATOM 651 C CA . ARG A 1 85 ? 8.755 -2.889 -16.643 1.00 88.19 85 ARG A CA 1
ATOM 652 C C . ARG A 1 85 ? 9.484 -3.466 -15.437 1.00 88.19 85 ARG A C 1
ATOM 654 O O . ARG A 1 85 ? 9.433 -2.843 -14.371 1.00 88.19 85 ARG A O 1
ATOM 661 N N . PRO A 1 86 ? 10.196 -4.591 -15.589 1.00 82.56 86 PRO A N 1
ATOM 662 C CA . PRO A 1 86 ? 11.062 -5.069 -14.526 1.00 82.56 86 PRO A CA 1
ATOM 663 C C . PRO A 1 86 ? 12.122 -4.009 -14.206 1.00 82.56 86 PRO A C 1
ATOM 665 O O . PRO A 1 86 ? 12.592 -3.280 -15.088 1.00 82.56 86 PRO A O 1
ATOM 668 N N . TYR A 1 87 ? 12.477 -3.908 -12.929 1.00 82.69 87 TYR A N 1
ATOM 669 C CA . TYR A 1 87 ? 13.656 -3.154 -12.515 1.00 82.69 87 TYR A CA 1
ATOM 670 C C . TYR A 1 87 ? 14.909 -3.887 -13.005 1.00 82.69 87 TYR A C 1
ATOM 672 O O . TYR A 1 87 ? 14.889 -5.110 -13.155 1.00 82.69 87 TYR A O 1
ATOM 680 N N . SER A 1 88 ? 15.984 -3.149 -13.296 1.00 84.44 88 SER A N 1
ATOM 681 C CA . SER A 1 88 ? 17.247 -3.800 -13.652 1.00 84.44 88 SER A CA 1
ATOM 682 C C . SER A 1 88 ? 17.814 -4.535 -12.429 1.00 84.44 88 SER A C 1
ATOM 684 O O . SER A 1 88 ? 17.541 -4.098 -11.304 1.00 84.44 88 SER A O 1
ATOM 686 N N . PRO A 1 89 ? 18.588 -5.619 -12.616 1.00 86.19 89 PRO A N 1
ATOM 687 C CA . PRO A 1 89 ? 19.206 -6.346 -11.507 1.00 86.19 89 PRO A CA 1
ATOM 688 C C . PRO A 1 89 ? 19.977 -5.421 -10.562 1.00 86.19 89 PRO A C 1
ATOM 690 O O . PRO A 1 89 ? 19.786 -5.476 -9.355 1.00 86.19 89 PRO A O 1
ATOM 693 N N . GLU A 1 90 ? 20.725 -4.463 -11.111 1.00 86.25 90 GLU A N 1
ATOM 694 C CA . GLU A 1 90 ? 21.524 -3.509 -10.336 1.00 86.25 90 GLU A CA 1
ATOM 695 C C . GLU A 1 90 ? 20.642 -2.609 -9.461 1.00 86.25 90 GLU A C 1
ATOM 697 O O . GLU A 1 90 ? 20.980 -2.305 -8.320 1.00 86.25 90 GLU A O 1
ATOM 702 N N . ALA A 1 91 ? 19.488 -2.183 -9.984 1.00 80.44 91 ALA A N 1
ATOM 703 C CA . ALA A 1 91 ? 18.545 -1.358 -9.239 1.00 80.44 91 ALA A CA 1
ATOM 704 C C . ALA A 1 91 ? 17.850 -2.148 -8.119 1.00 80.44 91 ALA A C 1
ATOM 706 O O . ALA A 1 91 ? 17.534 -1.573 -7.077 1.00 80.44 91 ALA A O 1
ATOM 707 N N . VAL A 1 92 ? 17.615 -3.446 -8.331 1.00 84.38 92 VAL A N 1
ATOM 708 C CA . VAL A 1 92 ? 17.095 -4.350 -7.299 1.00 84.38 92 VAL A CA 1
ATOM 709 C C . VAL A 1 92 ? 18.154 -4.571 -6.223 1.00 84.38 92 VAL A C 1
ATOM 711 O O . VAL A 1 92 ? 17.868 -4.328 -5.057 1.00 84.38 92 VAL A O 1
ATOM 714 N N . ASP A 1 93 ? 19.380 -4.933 -6.598 1.00 85.75 93 ASP A N 1
ATOM 715 C CA . ASP A 1 93 ? 20.477 -5.187 -5.659 1.00 85.75 93 ASP A CA 1
ATOM 716 C C . ASP A 1 93 ? 20.753 -3.976 -4.760 1.00 85.75 93 ASP A C 1
ATOM 718 O O . ASP A 1 93 ? 20.868 -4.115 -3.542 1.00 85.75 93 ASP A O 1
ATOM 722 N N . LEU A 1 94 ? 20.778 -2.769 -5.332 1.00 80.75 94 LEU A N 1
ATOM 723 C CA . LEU A 1 94 ? 20.938 -1.529 -4.567 1.00 80.75 94 LEU A CA 1
ATOM 724 C C . LEU A 1 94 ? 19.778 -1.297 -3.591 1.00 80.75 94 LEU A C 1
ATOM 726 O O . LEU A 1 94 ? 20.009 -0.988 -2.423 1.00 80.75 94 LEU A O 1
ATOM 730 N N . ALA A 1 95 ? 18.533 -1.492 -4.037 1.00 78.75 95 ALA A N 1
ATOM 731 C CA . ALA A 1 95 ? 17.368 -1.366 -3.165 1.00 78.75 95 ALA A CA 1
ATOM 732 C C . ALA A 1 95 ? 17.417 -2.378 -2.006 1.00 78.75 95 ALA A C 1
ATOM 734 O O . ALA A 1 95 ? 17.044 -2.046 -0.878 1.00 78.75 95 ALA A O 1
ATOM 735 N N . LEU A 1 96 ? 17.903 -3.595 -2.264 1.00 81.75 96 LEU A N 1
ATOM 736 C CA . LEU A 1 96 ? 18.065 -4.644 -1.260 1.00 81.75 96 LEU A CA 1
ATOM 737 C C . LEU A 1 96 ? 19.173 -4.324 -0.247 1.00 81.75 96 LEU A C 1
ATOM 739 O O . LEU A 1 96 ? 18.992 -4.625 0.936 1.00 81.75 96 LEU A O 1
ATOM 743 N N . GLN A 1 97 ? 20.266 -3.686 -0.677 1.00 80.38 97 GLN A N 1
ATOM 744 C CA . GLN A 1 97 ? 21.356 -3.235 0.198 1.00 80.38 97 GLN A CA 1
ATOM 745 C C . GLN A 1 97 ? 20.913 -2.144 1.179 1.00 80.38 97 GLN A C 1
ATOM 747 O O . GLN A 1 97 ? 21.348 -2.151 2.326 1.00 80.38 97 GLN A O 1
ATOM 752 N N . CYS A 1 98 ? 19.999 -1.246 0.786 1.00 67.06 98 CYS A N 1
ATOM 753 C CA . CYS A 1 98 ? 19.483 -0.199 1.680 1.00 67.06 98 CYS A CA 1
ATOM 754 C C . CYS A 1 98 ? 18.774 -0.735 2.939 1.00 67.06 98 CYS A C 1
ATOM 756 O O . CYS A 1 98 ? 18.548 0.028 3.874 1.00 67.06 98 CYS A O 1
ATOM 758 N N . TRP A 1 99 ? 18.410 -2.020 2.971 1.00 66.69 99 TRP A N 1
ATOM 759 C CA . TRP A 1 99 ? 17.611 -2.627 4.039 1.00 66.69 99 TRP A CA 1
ATOM 760 C C . TRP A 1 99 ? 18.362 -3.721 4.821 1.00 66.69 99 TRP A C 1
ATOM 762 O O . TRP A 1 99 ? 17.749 -4.512 5.533 1.00 66.69 99 TRP A O 1
ATOM 772 N N . SER A 1 100 ? 19.691 -3.808 4.695 1.00 58.56 100 SER A N 1
ATOM 773 C CA . SER A 1 100 ? 20.523 -4.899 5.235 1.00 58.56 100 SER A CA 1
ATOM 774 C C . SER A 1 100 ? 20.763 -4.864 6.760 1.00 58.56 100 SER A C 1
ATOM 776 O O . SER A 1 100 ? 21.848 -5.228 7.208 1.00 58.56 100 SER A O 1
ATOM 778 N N . GLY A 1 101 ? 19.806 -4.393 7.568 1.00 60.59 101 GLY A N 1
ATOM 779 C CA . GLY A 1 101 ? 20.044 -4.075 8.987 1.00 60.59 101 GLY A CA 1
ATOM 780 C C . GLY A 1 101 ? 19.036 -4.605 10.008 1.00 60.59 101 GLY A C 1
ATOM 781 O O . GLY A 1 101 ? 19.246 -4.387 11.197 1.00 60.59 101 GLY A O 1
ATOM 782 N N . ILE A 1 102 ? 17.954 -5.270 9.593 1.00 62.12 102 ILE A N 1
ATOM 783 C CA . ILE A 1 102 ? 16.908 -5.746 10.513 1.00 62.12 102 ILE A CA 1
ATOM 784 C C . ILE A 1 102 ? 16.837 -7.272 10.419 1.00 62.12 102 ILE A C 1
ATOM 786 O O . ILE A 1 102 ? 16.117 -7.801 9.581 1.00 62.12 102 ILE A O 1
ATOM 790 N N . SER A 1 103 ? 17.609 -7.970 11.256 1.00 67.62 103 SER A N 1
ATOM 791 C CA . SER A 1 103 ? 17.522 -9.434 11.393 1.00 67.62 103 SER A CA 1
ATOM 792 C C . SER A 1 103 ? 16.412 -9.867 12.350 1.00 67.62 103 SER A C 1
ATOM 794 O O . SER A 1 103 ? 15.819 -10.928 12.173 1.00 67.62 103 SER A O 1
ATOM 796 N N . ASP A 1 104 ? 16.117 -9.034 13.351 1.00 78.31 104 ASP A N 1
ATOM 797 C CA . ASP A 1 104 ? 15.124 -9.326 14.379 1.00 78.31 104 ASP A CA 1
ATOM 798 C C . ASP A 1 104 ? 13.827 -8.550 14.119 1.00 78.31 104 ASP A C 1
ATOM 800 O O . ASP A 1 104 ? 13.883 -7.353 13.815 1.00 78.31 104 ASP A O 1
ATOM 804 N N . PRO A 1 105 ? 12.647 -9.187 14.258 1.00 82.00 105 PRO A N 1
ATOM 805 C CA . PRO A 1 105 ? 11.375 -8.494 14.128 1.00 82.00 105 PRO A CA 1
ATOM 806 C C . PRO A 1 105 ? 11.284 -7.306 15.089 1.00 82.00 105 PRO A C 1
ATOM 808 O O . PRO A 1 105 ? 11.463 -7.449 16.301 1.00 82.00 105 PRO A O 1
ATOM 811 N N . ILE A 1 106 ? 10.957 -6.132 14.553 1.00 88.06 106 ILE A N 1
ATOM 812 C CA . ILE A 1 106 ? 10.760 -4.929 15.360 1.00 88.06 106 ILE A CA 1
ATOM 813 C C . ILE A 1 106 ? 9.337 -4.951 15.897 1.00 88.06 106 ILE A C 1
ATOM 815 O O . ILE A 1 106 ? 8.368 -5.007 15.138 1.00 88.06 106 ILE A O 1
ATOM 819 N N . ARG A 1 107 ? 9.209 -4.870 17.219 1.00 92.44 107 ARG A N 1
ATOM 820 C CA . ARG A 1 107 ? 7.918 -4.754 17.885 1.00 92.44 107 ARG A CA 1
ATOM 821 C C . ARG A 1 107 ? 7.565 -3.288 18.102 1.00 92.44 107 ARG A C 1
ATOM 823 O O . ARG A 1 107 ? 8.333 -2.554 18.718 1.00 92.44 107 ARG A O 1
ATOM 830 N N . VAL A 1 108 ? 6.390 -2.885 17.631 1.00 93.81 108 VAL A N 1
ATOM 831 C CA . VAL A 1 108 ? 5.853 -1.533 17.806 1.00 93.81 108 VAL A CA 1
ATOM 832 C C . VAL A 1 108 ? 4.507 -1.623 18.512 1.00 93.81 108 VAL A C 1
ATOM 834 O O . VAL A 1 108 ? 3.572 -2.236 18.005 1.00 93.81 108 VAL A O 1
ATOM 837 N N . GLU A 1 109 ? 4.399 -0.997 19.679 1.00 96.75 109 GLU A N 1
ATOM 838 C CA . GLU A 1 109 ? 3.122 -0.858 20.378 1.00 96.75 109 GLU A CA 1
ATOM 839 C C . GLU A 1 109 ? 2.277 0.240 19.719 1.00 96.75 109 GLU A C 1
ATOM 841 O O . GLU A 1 109 ? 2.769 1.323 19.398 1.00 96.75 109 GLU A O 1
ATOM 846 N N . ALA A 1 110 ? 0.996 -0.045 19.514 1.00 95.69 110 ALA A N 1
ATOM 847 C CA . ALA A 1 110 ? 0.038 0.832 18.860 1.00 95.69 110 ALA A CA 1
ATOM 848 C C . ALA A 1 110 ? -1.320 0.786 19.571 1.00 95.69 110 ALA A C 1
ATOM 850 O O . ALA A 1 110 ? -1.619 -0.125 20.344 1.00 95.69 110 ALA A O 1
ATOM 851 N N . VAL A 1 111 ? -2.164 1.777 19.287 1.00 95.44 111 VAL A N 1
ATOM 852 C CA . VAL A 1 111 ? -3.525 1.861 19.826 1.00 95.44 111 VAL A CA 1
ATOM 853 C C . VAL A 1 111 ? -4.520 1.510 18.727 1.00 95.44 111 VAL A C 1
ATOM 855 O O . VAL A 1 111 ? -4.587 2.184 17.700 1.00 95.44 111 VAL A O 1
ATOM 858 N N . LEU A 1 112 ? -5.315 0.468 18.955 1.00 95.00 112 LEU A N 1
ATOM 859 C CA . LEU A 1 112 ? -6.463 0.122 18.129 1.00 95.00 112 LEU A CA 1
ATOM 860 C C . LEU A 1 112 ? -7.695 0.864 18.648 1.00 95.00 112 LEU A C 1
ATOM 862 O O . LEU A 1 112 ? -8.164 0.602 19.758 1.00 95.00 112 LEU A O 1
ATOM 866 N N . ILE A 1 113 ? -8.218 1.774 17.829 1.00 93.88 113 ILE A N 1
ATOM 867 C CA . ILE A 1 113 ? -9.441 2.524 18.119 1.00 93.88 113 ILE A CA 1
ATOM 868 C C . ILE A 1 113 ? -10.612 1.815 17.418 1.00 93.88 113 ILE A C 1
ATOM 870 O O . ILE A 1 113 ? -10.636 1.772 16.186 1.00 93.88 113 ILE A O 1
ATOM 874 N N . PRO A 1 114 ? -11.561 1.229 18.165 1.00 91.31 114 PRO A N 1
ATOM 875 C CA . PRO A 1 114 ? -12.726 0.564 17.591 1.00 91.31 114 PRO A CA 1
ATOM 876 C C . PRO A 1 114 ? -13.734 1.580 17.038 1.00 91.31 114 PRO A C 1
ATOM 878 O O . PRO A 1 114 ? -13.795 2.729 17.470 1.00 91.31 114 PRO A O 1
ATOM 881 N N . CYS A 1 115 ? -14.553 1.141 16.080 1.00 87.81 115 CYS A N 1
ATOM 882 C CA . CYS A 1 115 ? -15.632 1.970 15.538 1.00 87.81 115 CYS A CA 1
ATOM 883 C C . CYS A 1 115 ? -16.824 2.072 16.505 1.00 87.81 115 CYS A C 1
ATOM 885 O O . CYS A 1 115 ? -17.431 3.135 16.626 1.00 87.81 115 CYS A O 1
ATOM 887 N N . ALA A 1 116 ? -17.150 0.980 17.203 1.00 88.06 116 ALA A N 1
ATOM 888 C CA . ALA A 1 116 ? -18.198 0.970 18.214 1.00 88.06 116 ALA A CA 1
ATOM 889 C C . ALA A 1 116 ? -17.698 1.661 19.488 1.00 88.06 116 ALA A C 1
ATOM 891 O O . ALA A 1 116 ? -16.705 1.234 20.069 1.00 88.06 116 ALA A O 1
ATOM 892 N N . MET A 1 117 ? -18.406 2.699 19.944 1.00 75.50 117 MET A N 1
ATOM 893 C CA . MET A 1 117 ? -18.022 3.454 21.148 1.00 75.50 117 MET A CA 1
ATOM 894 C C . MET A 1 117 ? -18.147 2.642 22.447 1.00 75.50 117 MET A C 1
ATOM 896 O O . MET A 1 117 ? -17.618 3.052 23.475 1.00 75.50 117 MET A O 1
ATOM 900 N N . GLU A 1 118 ? -18.856 1.512 22.403 1.00 83.25 118 GLU A N 1
ATOM 901 C CA . GLU A 1 118 ? -18.987 0.572 23.522 1.00 83.25 118 GLU A CA 1
ATOM 902 C C . GLU A 1 118 ? -17.665 -0.154 23.820 1.00 83.25 118 GLU A C 1
ATOM 904 O O . GLU A 1 118 ? -17.413 -0.544 24.960 1.00 83.25 118 GLU A O 1
ATOM 909 N N . ASP A 1 119 ? -16.795 -0.291 22.815 1.00 84.50 119 ASP A N 1
ATOM 910 C CA . ASP A 1 119 ? -15.443 -0.799 22.987 1.00 84.50 119 ASP A CA 1
ATOM 911 C C . ASP A 1 119 ? -14.479 0.361 23.298 1.00 84.50 119 ASP A C 1
ATOM 913 O O . ASP A 1 119 ? -14.402 1.357 22.579 1.00 84.50 119 ASP A O 1
ATOM 917 N N . GLY A 1 120 ? -13.681 0.221 24.358 1.00 89.25 120 GLY A N 1
ATOM 918 C CA . GLY A 1 120 ? -12.573 1.141 24.630 1.00 89.25 120 GLY A CA 1
ATOM 919 C C . GLY A 1 120 ? -11.380 0.926 23.680 1.00 89.25 120 GLY A C 1
ATOM 920 O O . GLY A 1 120 ? -11.248 -0.158 23.098 1.00 89.25 120 GLY A O 1
ATOM 921 N N . PRO A 1 121 ? -10.468 1.912 23.543 1.00 93.25 121 PRO A N 1
ATOM 922 C CA . PRO A 1 121 ? -9.206 1.726 22.828 1.00 93.25 121 PRO A CA 1
ATOM 923 C C . PRO A 1 121 ? -8.388 0.571 23.419 1.00 93.25 121 PRO A C 1
ATOM 925 O O . PRO A 1 121 ? -8.306 0.418 24.639 1.00 93.25 121 PRO A O 1
ATOM 928 N N . LYS A 1 122 ? -7.763 -0.236 22.557 1.00 94.00 122 LYS A N 1
ATOM 929 C CA . LYS A 1 122 ? -6.980 -1.418 22.956 1.00 94.00 122 LYS A CA 1
ATOM 930 C C . LYS A 1 122 ? -5.522 -1.236 22.555 1.00 94.00 122 LYS A C 1
ATOM 932 O O . LYS A 1 122 ? -5.239 -0.817 21.435 1.00 94.00 122 LYS A O 1
ATOM 937 N N . MET A 1 123 ? -4.597 -1.587 23.444 1.00 96.50 123 MET A N 1
ATOM 938 C CA . MET A 1 123 ? -3.184 -1.697 23.078 1.00 96.50 123 MET A CA 1
ATOM 939 C C . MET A 1 123 ? -2.988 -2.941 22.214 1.00 96.50 123 MET A C 1
ATOM 941 O O . MET A 1 123 ? -3.448 -4.030 22.562 1.00 96.50 123 MET A O 1
ATOM 945 N N . VAL A 1 124 ? -2.322 -2.774 21.079 1.00 95.88 124 VAL A N 1
ATOM 946 C CA . VAL A 1 124 ? -1.963 -3.854 20.163 1.00 95.88 124 VAL A CA 1
ATOM 947 C C . VAL A 1 124 ? -0.491 -3.750 19.807 1.00 95.88 124 VAL A C 1
ATOM 949 O O . VAL A 1 124 ? 0.067 -2.663 19.723 1.00 95.88 124 VAL A O 1
ATOM 952 N N . SER A 1 125 ? 0.122 -4.895 19.539 1.00 95.50 125 SER A N 1
ATOM 953 C CA . SER A 1 125 ? 1.519 -4.969 19.127 1.00 95.50 125 SER A CA 1
ATOM 954 C C . SER A 1 125 ? 1.601 -5.297 17.636 1.00 95.50 125 SER A C 1
ATOM 956 O O . SER A 1 125 ? 0.978 -6.267 17.183 1.00 95.50 125 SER A O 1
ATOM 958 N N . LEU A 1 126 ? 2.327 -4.473 16.883 1.00 94.19 126 LEU A N 1
ATOM 959 C CA . LEU A 1 126 ? 2.682 -4.674 15.480 1.00 94.19 126 LEU A CA 1
ATOM 960 C C . LEU A 1 126 ? 4.073 -5.314 15.426 1.00 94.19 126 LEU A C 1
ATOM 962 O O . LEU A 1 126 ? 5.019 -4.787 16.010 1.00 94.19 126 LEU A O 1
ATOM 966 N N . ASN A 1 127 ? 4.202 -6.439 14.731 1.00 90.50 127 ASN A N 1
ATOM 967 C CA . ASN A 1 127 ? 5.458 -7.154 14.545 1.00 90.50 127 ASN A CA 1
ATOM 968 C C . ASN A 1 127 ? 5.944 -6.935 13.112 1.00 90.50 127 ASN A C 1
ATOM 970 O O . ASN A 1 127 ? 5.455 -7.531 12.159 1.00 90.50 127 ASN A O 1
ATOM 974 N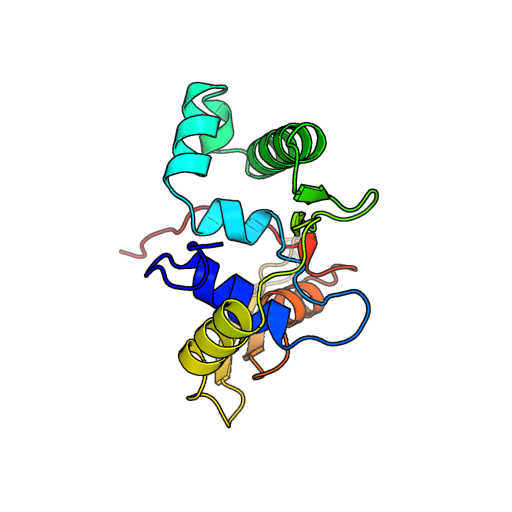 N . ILE A 1 128 ? 6.932 -6.065 12.954 1.00 86.94 128 ILE A N 1
ATOM 975 C CA . ILE A 1 128 ? 7.487 -5.723 11.649 1.00 86.94 128 ILE A CA 1
ATOM 976 C C . ILE A 1 128 ? 8.627 -6.696 11.352 1.00 86.94 128 ILE A C 1
ATOM 978 O O . ILE A 1 128 ? 9.682 -6.631 11.983 1.00 86.94 128 ILE A O 1
ATOM 982 N N . SER A 1 129 ? 8.397 -7.610 10.411 1.00 81.00 129 SER A N 1
ATOM 983 C CA . SER A 1 129 ? 9.381 -8.597 9.962 1.00 81.00 129 SER A CA 1
ATOM 984 C C . SER A 1 129 ? 10.132 -8.127 8.708 1.00 81.00 129 SER A C 1
ATOM 986 O O . SER A 1 129 ? 9.693 -7.225 7.998 1.00 81.00 129 SER A O 1
ATOM 988 N N . GLU A 1 130 ? 11.284 -8.739 8.421 1.00 74.94 130 GLU A N 1
ATOM 989 C CA . GLU A 1 130 ? 12.172 -8.326 7.322 1.00 74.94 130 GLU A CA 1
ATOM 990 C C . GLU A 1 130 ? 11.550 -8.503 5.920 1.00 74.94 130 GLU A C 1
ATOM 992 O O . GLU A 1 130 ? 11.843 -7.734 5.002 1.00 74.94 130 GLU A O 1
ATOM 997 N N . ASN A 1 131 ? 10.680 -9.504 5.750 1.00 75.38 131 ASN A N 1
ATOM 998 C CA . ASN A 1 131 ? 10.150 -9.916 4.444 1.00 75.38 131 ASN A CA 1
ATOM 999 C C . ASN A 1 131 ? 8.684 -9.531 4.220 1.00 75.38 131 ASN A C 1
ATOM 1001 O O . ASN A 1 131 ? 8.113 -9.841 3.170 1.00 75.38 131 ASN A O 1
ATOM 1005 N N . GLU A 1 132 ? 8.070 -8.840 5.178 1.00 80.25 132 GLU A N 1
ATOM 1006 C CA . GLU A 1 132 ? 6.688 -8.396 5.073 1.00 80.25 132 GLU A CA 1
ATOM 1007 C C . GLU A 1 132 ? 6.598 -6.880 5.176 1.00 80.25 132 GLU A C 1
ATOM 1009 O O . GLU A 1 132 ? 7.224 -6.221 6.002 1.00 80.25 132 GLU A O 1
ATOM 1014 N N . HIS A 1 133 ? 5.780 -6.298 4.305 1.00 87.12 133 HIS A N 1
ATOM 1015 C CA . HIS A 1 133 ? 5.486 -4.881 4.393 1.00 87.12 133 HIS A CA 1
ATOM 1016 C C . HIS A 1 133 ? 4.650 -4.627 5.652 1.00 87.12 133 HIS A C 1
ATOM 1018 O O . HIS A 1 133 ? 3.596 -5.240 5.800 1.00 87.12 133 HIS A O 1
ATOM 1024 N N . TYR A 1 134 ? 5.059 -3.689 6.513 1.00 89.75 134 TYR A N 1
ATOM 1025 C CA . TYR A 1 134 ? 4.428 -3.441 7.823 1.00 89.75 134 TYR A CA 1
ATOM 1026 C C . TYR A 1 134 ? 2.905 -3.199 7.763 1.00 89.75 134 TYR A C 1
ATOM 1028 O O . TYR A 1 134 ? 2.178 -3.487 8.710 1.00 89.75 134 TYR A O 1
ATOM 1036 N N . MET A 1 135 ? 2.393 -2.691 6.635 1.00 92.56 135 MET A N 1
ATOM 1037 C CA . MET A 1 135 ? 0.947 -2.545 6.409 1.00 92.56 135 MET A CA 1
ATOM 1038 C C . MET A 1 135 ? 0.182 -3.878 6.412 1.00 92.56 135 MET A C 1
ATOM 1040 O O . MET A 1 135 ? -1.029 -3.859 6.599 1.00 92.56 135 MET A O 1
ATOM 1044 N N . GLY A 1 136 ? 0.850 -5.018 6.221 1.00 91.75 136 GLY A N 1
ATOM 1045 C CA . GLY A 1 136 ? 0.242 -6.339 6.377 1.00 91.75 136 GLY A CA 1
ATOM 1046 C C . GLY A 1 136 ? -0.183 -6.602 7.816 1.00 91.75 136 GLY A C 1
ATOM 1047 O O . GLY A 1 136 ? -1.338 -6.945 8.061 1.00 91.75 136 GLY A O 1
ATOM 1048 N N . ASP A 1 137 ? 0.704 -6.318 8.765 1.00 92.31 137 ASP A N 1
ATOM 1049 C CA . ASP A 1 137 ? 0.412 -6.444 10.191 1.00 92.31 137 ASP A CA 1
ATOM 1050 C C . ASP A 1 137 ? -0.684 -5.465 10.633 1.00 92.31 137 ASP A C 1
ATOM 1052 O O . ASP A 1 137 ? -1.603 -5.838 11.363 1.00 92.31 137 ASP A O 1
ATOM 1056 N N . ILE A 1 138 ? -0.656 -4.229 10.118 1.00 95.06 138 ILE A N 1
ATOM 1057 C CA . ILE A 1 138 ? -1.722 -3.242 10.357 1.00 95.06 138 ILE A CA 1
ATOM 1058 C C . ILE A 1 138 ? -3.066 -3.748 9.820 1.00 95.06 138 ILE A C 1
ATOM 1060 O O . ILE A 1 138 ? -4.067 -3.700 10.534 1.00 95.06 138 ILE A O 1
ATOM 1064 N N . ALA A 1 139 ? -3.102 -4.252 8.584 1.00 94.50 139 ALA A N 1
ATOM 1065 C CA . ALA A 1 139 ? -4.320 -4.785 7.983 1.00 94.50 139 ALA A CA 1
ATOM 1066 C C . ALA A 1 139 ? -4.905 -5.928 8.812 1.00 94.50 139 ALA A C 1
ATOM 1068 O O . ALA A 1 139 ? -6.107 -5.936 9.070 1.00 94.50 139 ALA A O 1
ATOM 1069 N N . LEU A 1 140 ? -4.054 -6.829 9.309 1.00 93.81 140 LEU A N 1
ATOM 1070 C CA . LEU A 1 140 ? -4.466 -7.917 10.186 1.00 93.81 140 LEU A CA 1
ATOM 1071 C C . LEU A 1 140 ? -5.100 -7.396 11.484 1.00 93.81 140 LEU A C 1
ATOM 1073 O O . LEU A 1 140 ? -6.167 -7.872 11.870 1.00 93.81 140 LEU A O 1
ATOM 1077 N N . LYS A 1 141 ? -4.510 -6.383 12.139 1.00 94.62 141 LYS A N 1
ATOM 1078 C CA . LYS A 1 141 ? -5.112 -5.773 13.344 1.00 94.62 141 LYS A CA 1
ATOM 1079 C C . LYS A 1 141 ? -6.426 -5.047 13.058 1.00 94.62 141 LYS A C 1
ATOM 1081 O O . LYS A 1 141 ? -7.302 -5.033 13.918 1.00 94.62 141 LYS A O 1
ATOM 1086 N N . LEU A 1 142 ? -6.577 -4.481 11.863 1.00 93.81 142 LEU A N 1
ATOM 1087 C CA . LEU A 1 142 ? -7.796 -3.802 11.417 1.00 93.81 142 LEU A CA 1
ATOM 1088 C C . LEU A 1 142 ? -8.834 -4.748 10.792 1.00 93.81 142 LEU A C 1
ATOM 1090 O O . LEU A 1 142 ? -9.881 -4.282 10.352 1.00 93.81 142 LEU A O 1
ATOM 1094 N N . SER A 1 143 ? -8.572 -6.061 10.747 1.00 92.75 143 SER A N 1
ATOM 1095 C CA . SER A 1 143 ? -9.420 -7.048 10.054 1.00 92.75 143 SER A CA 1
ATOM 1096 C C . SER A 1 143 ? -9.660 -6.723 8.569 1.00 92.75 143 SER A C 1
ATOM 1098 O O . SER A 1 143 ? -10.693 -7.076 7.999 1.00 92.75 143 SER A O 1
ATOM 1100 N N . ALA A 1 144 ? -8.707 -6.045 7.926 1.00 91.75 144 ALA A N 1
ATOM 1101 C CA . ALA A 1 144 ? -8.739 -5.764 6.499 1.00 91.75 144 ALA A CA 1
ATOM 1102 C C . ALA A 1 144 ? -8.261 -6.984 5.698 1.00 91.75 144 ALA A C 1
ATOM 1104 O O . ALA A 1 144 ? -7.303 -7.662 6.062 1.00 91.75 144 ALA A O 1
ATOM 1105 N N . THR A 1 145 ? -8.926 -7.246 4.573 1.00 90.88 145 THR A N 1
ATOM 1106 C CA . THR A 1 145 ? -8.669 -8.423 3.728 1.00 90.88 145 THR A CA 1
ATOM 1107 C C . THR A 1 145 ? -7.388 -8.333 2.902 1.00 90.88 145 THR A C 1
ATOM 1109 O O . THR A 1 145 ? -6.855 -9.363 2.500 1.00 90.88 145 THR A O 1
ATOM 1112 N N . ASP A 1 146 ? -6.898 -7.123 2.630 1.00 92.38 146 ASP A N 1
ATOM 1113 C CA . ASP A 1 146 ? -5.688 -6.886 1.847 1.00 92.38 146 ASP A CA 1
ATOM 1114 C C . ASP A 1 146 ? -4.908 -5.682 2.420 1.00 92.38 146 ASP A C 1
ATOM 1116 O O . ASP A 1 146 ? -5.519 -4.660 2.751 1.00 92.38 146 ASP A O 1
ATOM 1120 N N . PRO A 1 147 ? -3.565 -5.757 2.516 1.00 92.25 147 PRO A N 1
ATOM 1121 C CA . PRO A 1 147 ? -2.741 -4.672 3.055 1.00 92.25 147 PRO A CA 1
ATOM 1122 C C . PRO A 1 147 ? -2.863 -3.330 2.325 1.00 92.25 147 PRO A C 1
ATOM 1124 O O . PRO A 1 147 ? -2.672 -2.281 2.934 1.00 92.25 147 PRO A O 1
ATOM 1127 N N . SER A 1 148 ? -3.198 -3.330 1.034 1.00 93.50 148 SER A N 1
ATOM 1128 C CA . SER A 1 148 ? -3.421 -2.099 0.268 1.00 93.50 148 SER A CA 1
ATOM 1129 C C . SER A 1 148 ? -4.697 -1.357 0.650 1.00 93.50 148 SER A C 1
ATOM 1131 O O . SER A 1 148 ? -4.851 -0.199 0.270 1.00 93.50 148 SER A O 1
ATOM 1133 N N . HIS A 1 149 ? -5.603 -1.982 1.407 1.00 93.81 149 HIS A N 1
ATOM 1134 C CA . HIS A 1 149 ? -6.805 -1.321 1.916 1.00 93.81 149 HIS A CA 1
ATOM 1135 C C . HIS A 1 149 ? -6.518 -0.443 3.140 1.00 93.81 149 HIS A C 1
ATOM 1137 O O . HIS A 1 149 ? -7.377 0.336 3.550 1.00 93.81 149 HIS A O 1
ATOM 1143 N N . VAL A 1 150 ? -5.317 -0.536 3.719 1.00 94.25 150 VAL A N 1
ATOM 1144 C CA . VAL A 1 150 ? -4.891 0.349 4.805 1.00 94.25 150 VAL A CA 1
ATOM 1145 C C . VAL A 1 150 ? -4.708 1.760 4.257 1.00 94.25 150 VAL A C 1
ATOM 1147 O O . VAL A 1 150 ? -3.901 1.994 3.356 1.00 94.25 150 VAL A O 1
ATOM 1150 N N . LEU A 1 151 ? -5.436 2.713 4.836 1.00 92.81 151 LEU A N 1
ATOM 1151 C CA . LEU A 1 151 ? -5.285 4.137 4.557 1.00 92.81 151 LEU A CA 1
ATOM 1152 C C . LEU A 1 151 ? -4.374 4.781 5.596 1.00 92.81 151 LEU A C 1
ATOM 1154 O O . LEU A 1 151 ? -4.378 4.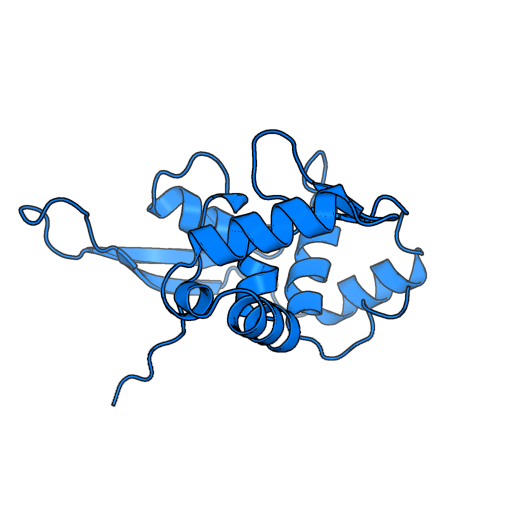404 6.766 1.00 92.81 151 LEU A O 1
ATOM 1158 N N . VAL A 1 152 ? -3.616 5.782 5.161 1.00 90.44 152 VAL A N 1
ATOM 1159 C CA . VAL A 1 152 ? -2.751 6.572 6.036 1.00 90.44 152 VAL A CA 1
ATOM 1160 C C . VAL A 1 152 ? -3.340 7.971 6.126 1.00 90.44 152 VAL A C 1
ATOM 1162 O O . VAL A 1 152 ? -3.484 8.658 5.114 1.00 90.44 152 VAL A O 1
ATOM 1165 N N . SER A 1 153 ? -3.722 8.377 7.334 1.00 86.94 153 SER A N 1
ATOM 1166 C CA . SER A 1 153 ? -4.120 9.756 7.600 1.00 86.94 153 SER A CA 1
ATOM 1167 C C . SER A 1 153 ? -2.897 10.670 7.618 1.00 86.94 153 SER A C 1
ATOM 1169 O O . SER A 1 153 ? -1.760 10.216 7.748 1.00 86.94 153 SER A O 1
ATOM 1171 N N . ARG A 1 154 ? -3.125 11.985 7.578 1.00 82.56 154 ARG A N 1
ATOM 1172 C CA . ARG A 1 154 ? -2.067 12.951 7.887 1.00 82.56 154 ARG A CA 1
ATOM 1173 C C . ARG A 1 154 ? -1.457 12.660 9.262 1.00 82.56 154 ARG A C 1
ATOM 1175 O O . ARG A 1 154 ? -2.184 12.331 10.204 1.00 82.56 154 ARG A O 1
ATOM 1182 N N . SER A 1 155 ? -0.145 12.833 9.379 1.00 83.94 155 SER A N 1
ATOM 1183 C CA . SER A 1 155 ? 0.525 12.806 10.675 1.00 83.94 155 SER A CA 1
ATOM 1184 C C . SER A 1 155 ? 0.011 13.957 11.534 1.00 83.94 155 SER A C 1
ATOM 1186 O O . SER A 1 155 ? -0.048 15.102 11.081 1.00 83.94 155 SER A O 1
ATOM 1188 N N . VAL A 1 156 ? -0.355 13.653 12.774 1.00 83.44 156 VAL A N 1
ATOM 1189 C CA . VAL A 1 156 ? -0.669 14.658 13.790 1.00 83.44 156 VAL A CA 1
ATOM 1190 C C . VAL A 1 156 ? 0.545 14.794 14.702 1.00 83.44 156 VAL A C 1
ATOM 1192 O O . VAL A 1 156 ? 1.109 13.794 15.137 1.00 83.44 156 VAL A O 1
ATOM 1195 N N . GLN A 1 157 ? 0.997 16.020 14.952 1.00 72.94 157 GLN A N 1
ATOM 1196 C CA . GLN A 1 157 ? 2.013 16.257 15.976 1.00 72.94 157 GLN A CA 1
ATOM 1197 C C . GLN A 1 157 ? 1.319 16.199 17.337 1.00 72.94 157 GLN A C 1
ATOM 1199 O O . GLN A 1 157 ? 0.337 16.914 17.543 1.00 72.94 157 GLN A O 1
ATOM 1204 N N . SER A 1 158 ? 1.795 15.351 18.252 1.00 60.56 158 SER A N 1
ATOM 1205 C CA . SER A 1 158 ? 1.420 15.488 19.660 1.00 60.56 158 SER A CA 1
ATOM 1206 C C . SER A 1 158 ? 2.166 16.692 20.229 1.00 60.56 158 SER A C 1
ATOM 1208 O O . SER A 1 158 ? 3.391 16.757 20.102 1.00 60.56 158 SER A O 1
ATOM 1210 N N . GLN A 1 159 ? 1.429 17.641 20.802 1.00 39.25 159 GLN A N 1
ATOM 1211 C CA . GLN A 1 159 ? 2.005 18.681 21.657 1.00 39.25 159 GLN A CA 1
ATOM 1212 C C . GLN A 1 159 ? 2.391 18.101 23.014 1.00 39.25 159 GLN A C 1
ATOM 1214 O O . GLN A 1 159 ? 1.675 17.181 23.473 1.00 39.25 159 GLN A O 1
#

Secondary structure (DSSP, 8-state):
--GGGS--THHHHHHHHHH--GGGTT-EEHHHHHHH-HHHHHHHHHH-GGGGT-HHHHHHHHHHHHHHSTTEEE-SSS-EEEESSPPPHHHHHHHHHTTTT--SPEEEEEEE--SSTTSPPEEEEEEE-TTS-THHHHHHHTT-SSGGG---PPPPPP-